Protein AF-R6CE40-F1 (afdb_monomer_lite)

Foldseek 3Di:
DDPDDDWPQDLVVVCVVVVHDSVVVVVCVVVVNADWDDDPNGITHHVVSVVVSCVVPDDPDD

Radius of gyration: 12.54 Å; chains: 1; bounding box: 33×38×23 Å

Structure (mmCIF, N/CA/C/O backbone):
data_AF-R6CE40-F1
#
_entry.id   AF-R6CE40-F1
#
loop_
_atom_site.group_PDB
_atom_site.id
_atom_site.type_symbol
_atom_site.label_atom_id
_atom_site.label_alt_id
_atom_site.label_comp_id
_atom_site.label_asym_id
_atom_site.label_entity_id
_atom_site.label_seq_id
_atom_site.pdbx_PDB_ins_code
_atom_site.Cartn_x
_atom_site.Cartn_y
_atom_site.Cartn_z
_atom_site.occupancy
_atom_site.B_iso_or_equiv
_atom_site.auth_seq_id
_atom_site.auth_comp_id
_atom_site.auth_asym_id
_atom_site.auth_atom_id
_atom_site.pdbx_PDB_model_num
ATOM 1 N N . MET A 1 1 ? -19.758 -17.718 -10.576 1.00 40.59 1 MET A N 1
ATOM 2 C CA . MET A 1 1 ? -19.507 -17.177 -9.223 1.00 40.59 1 MET A CA 1
ATOM 3 C C . MET A 1 1 ? -18.000 -17.111 -9.098 1.00 40.59 1 MET A C 1
ATOM 5 O O . MET A 1 1 ? -17.365 -18.030 -8.606 1.00 40.59 1 MET A O 1
ATOM 9 N N . ASP A 1 2 ? -17.447 -16.112 -9.773 1.00 39.66 2 ASP A N 1
ATOM 10 C CA . ASP A 1 2 ? -16.041 -16.032 -10.153 1.00 39.66 2 ASP A CA 1
ATOM 11 C C . ASP A 1 2 ? -15.281 -15.342 -9.015 1.00 39.66 2 AS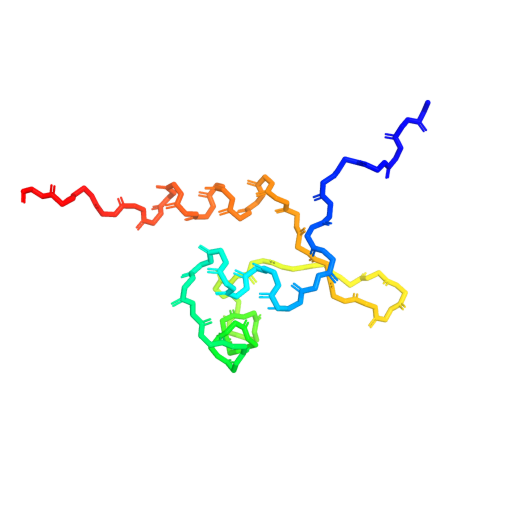P A C 1
ATOM 13 O O . ASP A 1 2 ? -15.373 -14.129 -8.849 1.00 39.66 2 ASP A O 1
ATOM 17 N N . VAL A 1 3 ? -14.654 -16.121 -8.130 1.00 43.81 3 VAL A N 1
ATOM 18 C CA . VAL A 1 3 ? -14.005 -15.601 -6.905 1.00 43.81 3 VAL A CA 1
ATOM 19 C C . VAL A 1 3 ? -12.493 -15.396 -7.103 1.00 43.81 3 VAL A C 1
ATOM 21 O O . VAL A 1 3 ? -11.741 -15.356 -6.136 1.00 43.81 3 VAL A O 1
ATOM 24 N N . MET A 1 4 ? -12.015 -15.262 -8.344 1.00 42.66 4 MET A N 1
ATOM 25 C CA . MET A 1 4 ? -10.593 -15.041 -8.648 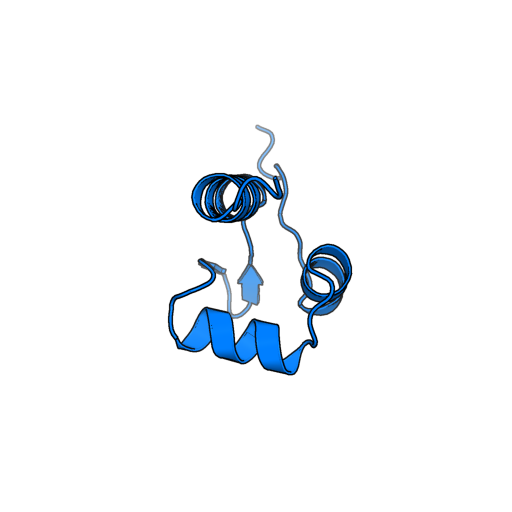1.00 42.66 4 MET A CA 1
ATOM 26 C C . MET A 1 4 ? -10.381 -13.777 -9.481 1.00 42.66 4 MET A C 1
ATOM 28 O O . MET A 1 4 ? -9.819 -13.816 -10.567 1.00 42.66 4 MET A O 1
ATOM 32 N N . ILE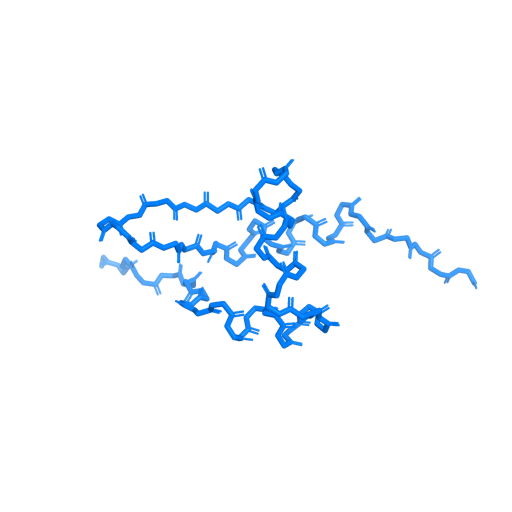 A 1 5 ? -10.824 -12.636 -8.956 1.00 44.50 5 ILE A N 1
ATOM 33 C CA . ILE A 1 5 ? -10.474 -11.330 -9.518 1.00 44.50 5 ILE A CA 1
ATOM 34 C C . ILE A 1 5 ? -9.241 -10.811 -8.752 1.00 44.50 5 ILE A C 1
ATOM 36 O O . ILE A 1 5 ? -9.351 -10.329 -7.625 1.00 44.50 5 ILE A O 1
ATOM 40 N N . GLU A 1 6 ? -8.072 -11.003 -9.377 1.00 50.44 6 GLU A N 1
ATOM 41 C CA . GLU A 1 6 ? -6.854 -10.170 -9.279 1.00 50.44 6 GLU A CA 1
ATOM 42 C C . GLU A 1 6 ? -6.109 -10.133 -7.931 1.00 50.44 6 GLU A C 1
ATOM 44 O O . GLU A 1 6 ? -5.955 -9.096 -7.278 1.00 50.44 6 GLU A O 1
ATOM 49 N N . ILE A 1 7 ? -5.580 -11.290 -7.526 1.00 52.25 7 ILE A N 1
ATOM 50 C CA . ILE A 1 7 ? -4.561 -11.387 -6.475 1.00 52.25 7 ILE A CA 1
ATOM 51 C C . ILE A 1 7 ? -3.175 -11.407 -7.134 1.00 52.25 7 ILE A C 1
ATOM 53 O O . ILE A 1 7 ? -2.786 -12.429 -7.705 1.00 52.25 7 ILE A O 1
ATOM 57 N N . ILE A 1 8 ? -2.376 -10.350 -6.944 1.00 59.28 8 ILE A N 1
ATOM 58 C CA . ILE A 1 8 ? -0.924 -10.425 -7.183 1.00 59.28 8 ILE A CA 1
ATOM 59 C C . ILE A 1 8 ? -0.345 -11.273 -6.050 1.00 59.28 8 ILE A C 1
ATOM 61 O O . ILE A 1 8 ? -0.219 -10.842 -4.900 1.00 59.28 8 ILE A O 1
ATOM 65 N N . SER A 1 9 ? -0.104 -12.545 -6.348 1.00 58.25 9 SER A N 1
ATOM 66 C CA . SER A 1 9 ? 0.044 -13.589 -5.329 1.00 58.25 9 SER A CA 1
ATOM 67 C C . SER A 1 9 ? 1.430 -13.627 -4.685 1.00 58.25 9 SER A C 1
ATOM 69 O O . SER A 1 9 ? 1.618 -14.329 -3.690 1.00 58.25 9 SER A O 1
ATOM 71 N N . LEU A 1 10 ? 2.408 -12.876 -5.200 1.00 64.62 10 LEU A N 1
ATOM 72 C CA . LEU A 1 10 ? 3.787 -12.953 -4.731 1.00 64.62 10 LEU A CA 1
ATOM 73 C C . LEU A 1 10 ? 4.429 -11.582 -4.493 1.00 64.62 10 LEU A C 1
ATOM 75 O O . LEU A 1 10 ? 4.404 -10.691 -5.336 1.00 64.62 10 LEU A O 1
ATOM 79 N N . LEU A 1 11 ? 5.162 -11.501 -3.375 1.00 72.06 11 LEU A N 1
ATOM 80 C CA . LEU A 1 11 ? 6.129 -10.440 -3.060 1.00 72.06 11 LEU A CA 1
ATOM 81 C C . LEU A 1 11 ? 7.045 -10.087 -4.243 1.00 72.06 11 LEU A C 1
ATOM 83 O O . LEU A 1 11 ? 7.452 -8.942 -4.355 1.00 72.06 11 LEU A O 1
ATOM 87 N N . ALA A 1 12 ? 7.398 -11.063 -5.087 1.00 80.12 12 ALA A N 1
ATOM 88 C CA . ALA A 1 12 ? 8.273 -10.859 -6.238 1.00 80.12 12 ALA A CA 1
ATOM 89 C C . ALA A 1 12 ? 7.612 -10.010 -7.335 1.00 80.12 12 ALA A C 1
ATOM 91 O O . ALA A 1 12 ? 8.180 -8.998 -7.730 1.00 80.12 12 ALA A O 1
ATOM 92 N N . GLU A 1 13 ? 6.413 -10.390 -7.763 1.00 83.75 13 GLU A N 1
ATOM 93 C CA . GLU A 1 13 ? 5.695 -9.770 -8.879 1.00 83.75 13 GLU A CA 1
ATOM 94 C C . GLU A 1 13 ? 5.309 -8.319 -8.573 1.00 83.75 13 GLU A C 1
ATOM 96 O O . GLU A 1 13 ? 5.567 -7.414 -9.368 1.00 83.75 13 GLU A O 1
ATOM 101 N N . LEU A 1 14 ? 4.795 -8.066 -7.363 1.00 85.06 14 LEU A N 1
ATOM 102 C CA . LEU A 1 14 ? 4.481 -6.703 -6.941 1.00 85.06 14 LEU A CA 1
ATOM 103 C C . LEU A 1 14 ? 5.749 -5.854 -6.781 1.00 85.06 14 LEU A C 1
ATOM 105 O O . LEU A 1 14 ? 5.760 -4.693 -7.178 1.00 85.06 14 LEU A O 1
ATOM 109 N N . SER A 1 15 ? 6.829 -6.415 -6.222 1.00 86.88 15 SER A N 1
ATOM 110 C CA . SER A 1 15 ? 8.087 -5.671 -6.071 1.00 86.88 15 SER A CA 1
ATOM 111 C C . SER A 1 15 ? 8.692 -5.280 -7.421 1.00 86.88 15 SER A C 1
ATOM 113 O O . SER A 1 15 ? 9.191 -4.168 -7.564 1.00 86.88 15 SER A O 1
ATOM 115 N N . GLU A 1 16 ? 8.584 -6.158 -8.420 1.00 87.75 16 GLU A N 1
ATOM 116 C CA . GLU A 1 16 ? 9.044 -5.900 -9.784 1.00 87.75 16 GLU A CA 1
ATOM 117 C C . GLU A 1 16 ? 8.189 -4.827 -10.466 1.00 87.75 16 GLU A C 1
ATOM 119 O O . GLU A 1 16 ? 8.732 -3.854 -10.988 1.00 87.75 16 GLU A O 1
ATOM 124 N N . SER A 1 17 ? 6.861 -4.936 -10.358 1.00 86.50 17 SER A N 1
ATOM 125 C CA . SER A 1 17 ? 5.913 -3.959 -10.913 1.00 86.50 17 SER A CA 1
ATOM 126 C C . SER A 1 17 ? 6.117 -2.558 -10.333 1.00 86.50 17 SER A C 1
ATOM 128 O O . SER A 1 17 ? 6.123 -1.566 -11.059 1.00 86.50 17 SER A O 1
ATOM 130 N N . LEU A 1 18 ? 6.344 -2.475 -9.019 1.00 87.81 18 LEU A N 1
ATOM 131 C CA . LEU A 1 18 ? 6.617 -1.224 -8.310 1.00 87.81 18 LEU A CA 1
ATOM 132 C C . LEU A 1 18 ? 8.073 -0.753 -8.442 1.00 87.81 18 LEU A C 1
ATOM 134 O O . LEU A 1 18 ? 8.398 0.337 -7.978 1.00 87.81 18 LEU A O 1
ATOM 138 N N . LYS A 1 19 ? 8.956 -1.557 -9.051 1.00 90.75 19 LYS A N 1
ATOM 139 C CA . LYS A 1 19 ? 10.403 -1.302 -9.161 1.00 90.75 19 LYS A CA 1
ATOM 140 C C . LYS A 1 19 ? 11.080 -1.031 -7.809 1.00 90.75 19 LYS A C 1
ATOM 142 O O . LYS A 1 19 ? 11.992 -0.213 -7.711 1.00 90.75 19 LYS A O 1
ATOM 147 N N . ILE A 1 20 ? 10.655 -1.743 -6.767 1.00 90.50 20 ILE A N 1
ATOM 148 C CA . ILE A 1 20 ? 11.240 -1.680 -5.421 1.00 90.50 20 ILE A CA 1
ATOM 149 C C . ILE A 1 20 ? 11.833 -3.028 -5.026 1.00 90.50 20 ILE A C 1
ATOM 151 O O . ILE A 1 20 ? 11.508 -4.074 -5.585 1.00 90.50 20 ILE A O 1
ATOM 155 N N . THR A 1 21 ? 12.699 -3.042 -4.014 1.00 91.88 21 THR A N 1
ATOM 156 C CA . THR A 1 21 ? 13.202 -4.317 -3.493 1.00 91.88 21 THR A CA 1
ATOM 157 C C . THR A 1 21 ? 12.114 -5.049 -2.701 1.00 91.88 21 THR A C 1
ATOM 159 O O . THR A 1 21 ? 11.234 -4.432 -2.095 1.00 91.88 21 THR A O 1
ATOM 162 N N . ARG A 1 22 ? 12.211 -6.382 -2.607 1.00 89.38 22 ARG A N 1
ATOM 163 C CA . ARG A 1 22 ? 11.334 -7.176 -1.722 1.00 89.38 22 ARG A CA 1
ATOM 164 C C . ARG A 1 22 ? 11.406 -6.700 -0.270 1.00 89.38 22 ARG A C 1
ATOM 166 O O . ARG A 1 22 ? 10.391 -6.716 0.416 1.00 89.38 22 ARG A O 1
ATOM 173 N N . ARG A 1 23 ? 12.586 -6.263 0.190 1.00 93.31 23 ARG A N 1
ATOM 174 C CA . ARG A 1 23 ? 12.778 -5.707 1.537 1.00 93.31 23 ARG A CA 1
ATOM 175 C C . ARG A 1 23 ? 11.944 -4.440 1.723 1.00 93.31 23 ARG A C 1
ATOM 177 O O . ARG A 1 23 ? 11.171 -4.374 2.669 1.00 93.31 23 ARG A O 1
ATOM 184 N N . THR A 1 24 ? 12.027 -3.518 0.771 1.00 92.62 24 THR A N 1
ATOM 185 C CA . THR A 1 24 ? 11.247 -2.275 0.759 1.00 92.62 24 THR A CA 1
ATOM 186 C C . THR A 1 24 ? 9.744 -2.555 0.748 1.00 92.62 24 THR A C 1
ATOM 188 O O . THR A 1 24 ? 9.003 -1.950 1.513 1.00 92.62 24 THR A O 1
ATOM 191 N N . LEU A 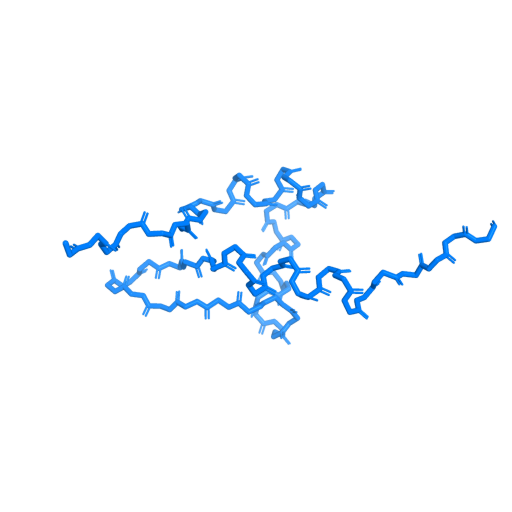1 25 ? 9.282 -3.533 -0.041 1.00 90.88 25 LEU A N 1
ATOM 192 C CA . LEU A 1 25 ? 7.870 -3.935 -0.055 1.00 90.88 25 LEU A CA 1
ATOM 193 C C . LEU A 1 25 ? 7.408 -4.508 1.300 1.00 90.88 25 LEU A C 1
ATOM 195 O O . LEU A 1 25 ? 6.282 -4.252 1.732 1.00 90.88 25 LEU A O 1
ATOM 199 N N . VAL A 1 26 ? 8.267 -5.270 1.989 1.00 91.12 2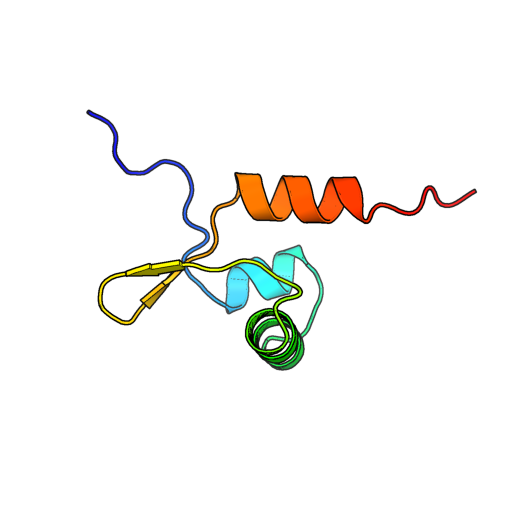6 VAL A N 1
ATOM 200 C CA . VAL A 1 26 ? 7.994 -5.742 3.356 1.00 91.12 26 VAL A CA 1
ATOM 201 C C . VAL A 1 26 ? 7.923 -4.567 4.326 1.00 91.12 26 VAL A C 1
ATOM 203 O O . VAL A 1 26 ? 6.961 -4.483 5.085 1.00 91.12 26 VAL A O 1
ATOM 206 N N . GLU A 1 27 ? 8.894 -3.657 4.282 1.00 94.62 27 GLU A N 1
ATOM 207 C CA . GLU A 1 27 ? 8.925 -2.468 5.136 1.00 94.62 27 GLU A CA 1
ATOM 208 C C . GLU A 1 27 ? 7.655 -1.634 4.940 1.00 94.62 27 GLU A C 1
ATOM 210 O O . GLU A 1 27 ? 6.933 -1.397 5.905 1.00 94.62 27 GLU A O 1
ATOM 215 N N . HIS A 1 28 ? 7.294 -1.319 3.694 1.00 92.44 28 HIS A N 1
ATOM 216 C CA . HIS A 1 28 ? 6.091 -0.558 3.356 1.00 92.44 28 HIS A CA 1
ATOM 217 C C . HIS A 1 28 ? 4.792 -1.203 3.844 1.00 92.44 28 HIS A C 1
ATOM 219 O O . HIS A 1 28 ? 3.911 -0.493 4.323 1.00 92.44 28 HIS A O 1
ATOM 225 N N . ARG A 1 29 ? 4.643 -2.534 3.779 1.00 90.88 29 ARG A N 1
ATOM 226 C CA . ARG A 1 29 ? 3.449 -3.170 4.367 1.00 90.88 29 ARG A CA 1
ATOM 227 C C . ARG A 1 29 ? 3.477 -3.144 5.896 1.00 90.88 29 ARG A C 1
ATOM 229 O O . ARG A 1 29 ? 2.431 -3.024 6.521 1.00 90.88 29 ARG A O 1
ATOM 236 N N . THR A 1 30 ? 4.656 -3.278 6.512 1.00 91.56 30 THR A N 1
ATOM 237 C CA . THR A 1 30 ? 4.779 -3.293 7.979 1.00 91.56 30 THR A CA 1
ATOM 238 C C . THR A 1 30 ? 4.581 -1.912 8.585 1.00 91.56 30 THR A C 1
ATOM 240 O O . THR A 1 30 ? 4.077 -1.817 9.697 1.00 91.56 30 THR A O 1
ATOM 243 N N . THR A 1 31 ? 4.915 -0.852 7.845 1.00 94.50 31 THR A N 1
ATOM 244 C CA . THR A 1 31 ? 4.663 0.539 8.234 1.00 94.50 31 THR A CA 1
ATOM 245 C C . THR A 1 31 ? 3.257 1.020 7.869 1.00 94.50 31 THR A C 1
ATOM 247 O O . THR A 1 31 ? 2.893 2.133 8.232 1.00 94.50 31 THR A O 1
ATOM 250 N N . GLY A 1 32 ? 2.461 0.203 7.169 1.00 91.00 32 GLY A N 1
ATOM 251 C CA . GLY A 1 32 ? 1.093 0.537 6.762 1.00 91.00 32 GLY A CA 1
ATOM 252 C C . GLY A 1 32 ? 0.986 1.404 5.504 1.00 91.00 32 GLY A C 1
ATOM 253 O O . GLY A 1 32 ? -0.106 1.858 5.187 1.00 91.00 32 GLY A O 1
ATOM 254 N N . LEU A 1 33 ? 2.089 1.617 4.778 1.00 91.31 33 LEU A N 1
ATOM 255 C CA . LEU A 1 33 ? 2.102 2.385 3.530 1.00 91.31 33 LEU A CA 1
ATOM 256 C C . LEU A 1 33 ? 1.436 1.625 2.377 1.00 91.31 33 LEU A C 1
ATOM 258 O O . LEU A 1 33 ? 0.715 2.217 1.583 1.00 91.31 33 LEU A O 1
ATOM 262 N N . ILE A 1 34 ? 1.682 0.314 2.279 1.00 91.19 34 ILE A N 1
ATOM 263 C CA . ILE A 1 34 ? 1.063 -0.541 1.258 1.00 91.19 34 ILE A CA 1
ATOM 264 C C . ILE A 1 34 ? 0.011 -1.438 1.924 1.00 91.19 34 ILE A C 1
ATOM 266 O O . ILE A 1 34 ? 0.370 -2.235 2.802 1.00 91.19 34 ILE A O 1
ATOM 270 N N . PRO A 1 35 ? -1.269 -1.358 1.509 1.00 90.38 35 PRO A N 1
ATOM 271 C CA . PRO A 1 35 ? -2.326 -2.191 2.061 1.00 90.38 35 PRO A CA 1
ATOM 272 C C . PRO A 1 35 ? -2.124 -3.658 1.672 1.00 90.38 35 PRO A C 1
ATOM 274 O O . PRO A 1 35 ? -1.675 -3.983 0.571 1.00 90.38 35 PRO A O 1
ATOM 277 N N . TYR A 1 36 ? -2.467 -4.560 2.588 1.00 90.56 36 TYR A N 1
ATOM 278 C CA . TYR A 1 36 ? -2.390 -5.999 2.367 1.00 90.56 36 TYR A CA 1
ATOM 279 C C . TYR A 1 36 ? -3.467 -6.737 3.160 1.00 90.56 36 TYR A C 1
ATOM 281 O O . TYR A 1 36 ? -3.984 -6.241 4.161 1.00 90.56 36 TYR A O 1
ATOM 289 N N . TYR A 1 37 ? -3.747 -7.967 2.740 1.00 88.56 37 TYR A N 1
ATOM 290 C CA . TYR A 1 37 ? -4.719 -8.846 3.378 1.00 88.56 37 TYR A CA 1
ATOM 291 C C . TYR A 1 37 ? -4.053 -10.141 3.833 1.00 88.56 37 TYR A C 1
ATOM 293 O O . TYR A 1 37 ? -3.158 -10.665 3.165 1.00 88.56 37 TYR A O 1
ATOM 301 N N . ARG A 1 38 ? -4.495 -10.674 4.977 1.00 87.12 38 ARG A N 1
ATOM 302 C CA . ARG A 1 38 ? -4.084 -11.995 5.467 1.00 87.12 38 ARG A CA 1
ATOM 303 C C . ARG A 1 38 ? -5.200 -12.994 5.209 1.00 87.12 38 ARG A C 1
ATOM 305 O O . ARG A 1 38 ? -6.283 -12.853 5.767 1.00 87.12 38 ARG A O 1
ATOM 312 N N . LEU A 1 39 ? -4.915 -14.025 4.420 1.00 84.75 39 LEU A N 1
ATOM 313 C CA . LEU A 1 39 ? -5.840 -15.130 4.171 1.00 84.75 39 LEU A CA 1
ATOM 314 C C . LEU A 1 39 ? -5.083 -16.452 4.282 1.00 84.75 39 LEU A C 1
ATOM 316 O O . LEU A 1 39 ? -4.127 -16.688 3.546 1.00 84.75 39 LEU A 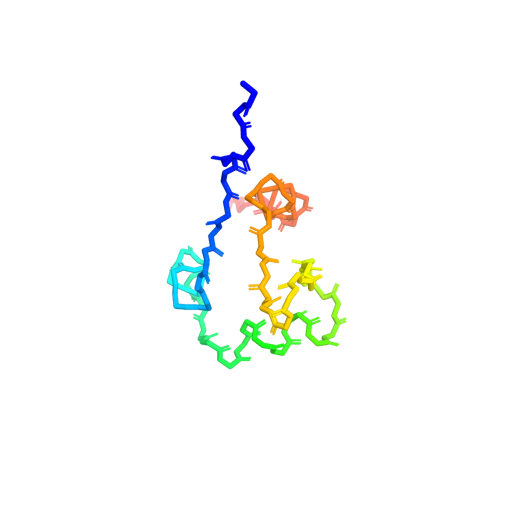O 1
ATOM 320 N N . GLY A 1 40 ? -5.468 -17.296 5.243 1.00 83.81 40 GLY A N 1
ATOM 321 C CA . GLY A 1 40 ? -4.843 -18.611 5.437 1.00 83.81 40 GLY A CA 1
ATOM 322 C C . GLY A 1 40 ? -3.321 -18.558 5.637 1.00 83.81 40 GLY A C 1
ATOM 323 O O . GLY A 1 40 ? -2.598 -19.386 5.095 1.00 83.81 40 GLY A O 1
ATOM 324 N N . GLY A 1 41 ? -2.812 -17.539 6.339 1.00 83.19 41 GLY A N 1
ATOM 325 C CA . GLY A 1 41 ? -1.372 -17.346 6.563 1.00 83.19 41 GLY A CA 1
ATOM 326 C C . GLY A 1 41 ? -0.599 -16.740 5.383 1.00 83.19 41 GLY A C 1
ATOM 327 O O . GLY A 1 41 ? 0.576 -16.418 5.542 1.00 83.19 41 GLY A O 1
ATOM 328 N N . ARG A 1 42 ? -1.244 -16.523 4.231 1.00 81.00 42 ARG A N 1
ATOM 329 C CA . ARG A 1 42 ? -0.655 -15.836 3.075 1.00 81.00 42 ARG A CA 1
ATOM 330 C C . ARG A 1 42 ? -0.936 -14.340 3.128 1.00 81.00 42 ARG A C 1
ATOM 332 O O . ARG A 1 42 ? -1.958 -13.909 3.663 1.00 81.00 42 ARG A O 1
ATOM 339 N N . ILE A 1 43 ? -0.008 -13.569 2.570 1.00 85.19 43 ILE A N 1
ATOM 340 C CA . ILE A 1 43 ? -0.152 -12.132 2.341 1.00 85.19 43 ILE A CA 1
ATOM 341 C C . ILE A 1 43 ? -0.615 -11.946 0.904 1.00 85.19 43 ILE A C 1
ATOM 343 O O . ILE A 1 43 ? 0.015 -12.479 -0.007 1.00 85.19 43 ILE A O 1
ATOM 347 N N . LEU A 1 44 ? -1.703 -11.207 0.727 1.00 85.38 44 LEU A N 1
ATOM 348 C CA . LEU A 1 44 ? -2.310 -10.929 -0.566 1.00 85.38 44 LEU A CA 1
ATOM 349 C C . LEU A 1 44 ? -2.380 -9.423 -0.781 1.00 85.38 44 LEU A C 1
ATOM 351 O O . LEU A 1 44 ? -2.662 -8.668 0.155 1.00 85.38 44 LEU A O 1
ATOM 355 N N . TYR A 1 45 ? -2.171 -9.015 -2.025 1.00 87.06 45 TYR A N 1
ATOM 356 C CA . TYR A 1 45 ? -2.340 -7.641 -2.469 1.00 87.06 45 TYR A CA 1
ATOM 357 C C . TYR A 1 45 ? -3.500 -7.603 -3.453 1.00 87.06 45 TYR A C 1
ATOM 359 O O . TYR A 1 45 ? -3.543 -8.392 -4.397 1.00 87.06 45 TYR A O 1
ATOM 367 N N . LYS A 1 46 ? -4.453 -6.709 -3.198 1.00 85.62 46 LYS A N 1
ATOM 368 C CA . LYS A 1 46 ? -5.585 -6.488 -4.090 1.00 85.62 46 LYS A CA 1
ATOM 369 C C . LYS A 1 46 ? -5.181 -5.445 -5.114 1.00 85.62 46 LYS A C 1
ATOM 371 O O . LYS A 1 46 ? -4.866 -4.320 -4.732 1.00 85.62 46 LYS A O 1
ATOM 376 N N . GLU A 1 47 ? -5.212 -5.810 -6.388 1.00 83.50 47 GLU A N 1
ATOM 377 C CA . GLU A 1 47 ? -4.725 -4.944 -7.462 1.00 83.50 47 GLU A CA 1
ATOM 378 C C . GLU A 1 47 ? -5.374 -3.553 -7.430 1.00 83.50 47 GLU A C 1
ATOM 380 O O . GLU A 1 47 ? -4.672 -2.546 -7.389 1.00 83.50 47 GLU A O 1
ATOM 385 N N . LYS A 1 48 ? -6.706 -3.492 -7.307 1.00 85.81 48 LYS A N 1
ATOM 386 C CA . LYS A 1 48 ? -7.455 -2.230 -7.200 1.00 85.81 48 LYS A CA 1
ATOM 387 C C . LYS A 1 48 ? -6.939 -1.298 -6.098 1.00 85.81 48 LYS A C 1
ATOM 389 O O . LYS A 1 48 ? -6.910 -0.086 -6.296 1.00 85.81 48 LYS A O 1
ATOM 394 N N . ASP A 1 49 ? -6.560 -1.844 -4.945 1.00 89.44 49 ASP A N 1
ATOM 395 C CA . ASP A 1 49 ? -6.085 -1.033 -3.820 1.00 89.44 49 ASP A CA 1
ATOM 396 C C . ASP A 1 49 ? -4.670 -0.513 -4.086 1.00 89.44 49 ASP A C 1
ATOM 398 O O . ASP A 1 49 ? -4.366 0.626 -3.744 1.00 89.44 49 ASP A O 1
ATOM 402 N N . ILE A 1 50 ? -3.824 -1.316 -4.744 1.00 88.06 50 ILE A N 1
ATOM 403 C CA . ILE A 1 50 ? -2.494 -0.885 -5.190 1.00 88.06 50 ILE A CA 1
ATOM 404 C C . ILE A 1 50 ? -2.611 0.212 -6.248 1.00 88.06 50 ILE A C 1
ATOM 406 O O . ILE A 1 50 ? -1.961 1.242 -6.115 1.00 88.06 50 ILE A O 1
ATOM 410 N N . ILE A 1 51 ? -3.453 0.028 -7.268 1.00 87.75 51 ILE A N 1
ATOM 411 C CA . ILE A 1 51 ? -3.684 1.038 -8.311 1.00 87.75 51 ILE A CA 1
ATOM 412 C C . ILE A 1 51 ? -4.166 2.342 -7.679 1.00 87.75 51 ILE A C 1
ATOM 414 O O . ILE A 1 51 ? -3.606 3.397 -7.961 1.00 87.75 51 ILE A O 1
ATOM 418 N N . LYS A 1 52 ? -5.159 2.269 -6.785 1.00 90.56 52 LYS A N 1
ATOM 419 C CA . LYS A 1 52 ? -5.675 3.440 -6.076 1.00 90.56 52 LYS A CA 1
ATOM 420 C C . LYS A 1 52 ? -4.581 4.139 -5.261 1.00 90.56 52 LYS A C 1
ATOM 422 O O . LYS A 1 52 ? -4.455 5.351 -5.354 1.00 90.56 52 LYS A O 1
ATOM 427 N N . LEU A 1 53 ? -3.771 3.384 -4.514 1.00 90.69 53 LEU A N 1
ATOM 428 C CA . LEU A 1 53 ? -2.643 3.934 -3.759 1.00 90.69 53 LEU A CA 1
ATOM 429 C C . LEU A 1 53 ? -1.657 4.670 -4.678 1.00 90.69 53 LEU A C 1
ATOM 431 O O . LEU A 1 53 ? -1.205 5.761 -4.342 1.00 90.69 53 LEU A O 1
ATOM 435 N N . LEU A 1 54 ? -1.303 4.077 -5.820 1.00 88.75 54 LEU A N 1
ATOM 436 C CA . LEU A 1 54 ? -0.373 4.687 -6.770 1.00 88.75 54 LEU A CA 1
ATOM 437 C C . LEU A 1 54 ? -0.941 5.956 -7.403 1.00 88.75 54 LEU A C 1
ATOM 439 O O . LEU A 1 54 ? -0.199 6.917 -7.571 1.00 88.75 54 LEU A O 1
ATOM 443 N N . ASP A 1 55 ? -2.231 5.962 -7.729 1.00 90.62 55 ASP A N 1
ATOM 444 C CA . ASP A 1 55 ? -2.929 7.124 -8.279 1.00 90.62 55 ASP A CA 1
ATOM 445 C C . ASP A 1 55 ? -2.976 8.278 -7.264 1.00 90.62 55 ASP A C 1
ATOM 447 O O . ASP A 1 55 ? -2.571 9.395 -7.574 1.00 90.62 55 ASP A O 1
ATOM 451 N N . GLU A 1 56 ? -3.332 7.985 -6.008 1.00 89.44 56 GLU A N 1
ATOM 452 C CA . GLU A 1 56 ? -3.373 8.967 -4.913 1.00 89.44 56 GLU A CA 1
ATOM 453 C C . GLU A 1 56 ? -1.995 9.565 -4.578 1.00 89.44 56 GLU A C 1
ATOM 455 O O . GLU A 1 56 ? -1.913 10.686 -4.079 1.00 89.44 56 GLU A O 1
ATOM 460 N N . ASN A 1 57 ? -0.911 8.828 -4.840 1.00 86.00 57 ASN A N 1
ATOM 461 C CA . ASN A 1 57 ? 0.466 9.257 -4.571 1.00 86.00 57 ASN A CA 1
ATOM 462 C C . ASN A 1 57 ? 1.222 9.686 -5.839 1.00 86.00 57 ASN A C 1
ATOM 464 O O . ASN A 1 57 ? 2.430 9.940 -5.784 1.00 86.00 57 ASN A O 1
ATOM 468 N N . ARG A 1 58 ? 0.544 9.765 -6.990 1.00 83.00 58 ARG A N 1
ATOM 469 C CA . ARG A 1 58 ? 1.146 10.219 -8.241 1.00 83.00 58 ARG A CA 1
ATOM 470 C C . ARG A 1 58 ? 1.454 11.710 -8.133 1.00 83.00 58 ARG A C 1
ATOM 472 O O . ARG A 1 58 ? 0.568 12.554 -8.201 1.00 83.00 58 ARG A O 1
ATOM 479 N N . LEU A 1 59 ? 2.735 12.038 -8.004 1.00 77.44 59 LEU A N 1
ATOM 480 C CA . LEU A 1 59 ? 3.207 13.400 -8.221 1.00 77.44 59 LEU A CA 1
ATOM 481 C C . LEU A 1 59 ? 3.280 13.627 -9.733 1.00 77.44 59 LEU A C 1
ATOM 483 O O . LEU A 1 59 ? 4.026 12.932 -10.425 1.00 77.44 59 LEU A O 1
ATOM 487 N N . GLU A 1 60 ? 2.484 14.562 -10.251 1.00 69.31 60 GLU A N 1
ATOM 488 C CA . GLU A 1 60 ? 2.621 15.030 -11.631 1.00 69.31 60 GLU A CA 1
ATOM 489 C C . GLU A 1 60 ? 4.035 15.609 -11.783 1.00 69.31 60 GLU A C 1
ATOM 491 O O . GLU A 1 60 ? 4.381 16.622 -11.173 1.00 69.31 60 GLU A O 1
ATOM 496 N N . ALA A 1 61 ? 4.891 14.908 -12.526 1.00 58.75 61 ALA A N 1
ATOM 497 C CA . ALA A 1 61 ? 6.195 15.428 -12.898 1.00 58.75 61 ALA A CA 1
ATOM 498 C C . ALA A 1 61 ? 5.968 16.539 -13.934 1.00 58.75 61 ALA A C 1
ATOM 500 O O . ALA A 1 61 ? 5.525 16.248 -15.045 1.00 58.75 61 ALA A O 1
ATOM 501 N N . PHE A 1 62 ? 6.205 17.788 -13.524 1.00 55.31 62 PHE A N 1
ATOM 502 C CA . PHE A 1 62 ? 6.203 18.969 -14.391 1.00 55.31 62 PHE A CA 1
ATOM 503 C C . PHE A 1 62 ? 7.365 18.945 -15.388 1.00 55.31 62 PHE A C 1
ATOM 505 O O . PHE A 1 62 ? 8.465 18.481 -15.002 1.00 55.31 62 PHE A O 1
#

Sequence (62 aa):
MDVMIEIISLLAELSESLKITRRTLVEHRTTGLIPYYRLGGRILYKEKDIIKLLDENRLEAF

Secondary structure (DSSP, 8-state):
----S-EE--HHHHHHHTT--HHHHHHHHHTTSS--EEETTEEEEEHHHHHHHHHHT-----

pLDDT: mean 80.34, std 15.55, range [39.66, 94.62]